Protein AF-A0A7S2KY54-F1 (afdb_monomer_lite)

Secondary structure (DSSP, 8-state):
------PSSEEEESTT-EETTTTEEGGG---SHHHHHHHHHH-TT--EEEEETTTTEEEEEEE-STHHHH-TT-GGGS--PPTTEEEEEPPPSS----PPP-

Foldseek 3Di:
DDDDKLAAAKDFDQQVQADPVVRGRLQQQAQDPVSLQVVLQVGPQFFKWKAQNVSNGITGIHHPDPPCVVPVQDPNNDIDDDPRMDMDGDDDPDDDDDDDDD

Structure (mmCIF, N/CA/C/O backbone):
data_AF-A0A7S2KY54-F1
#
_entry.id   AF-A0A7S2KY54-F1
#
loop_
_atom_site.group_PDB
_atom_site.id
_atom_site.type_symbol
_atom_site.label_atom_id
_atom_site.label_alt_id
_atom_site.label_comp_id
_atom_site.label_asym_id
_atom_site.label_entity_id
_atom_site.label_seq_id
_atom_site.pdbx_PDB_ins_code
_atom_site.Cartn_x
_atom_site.Cartn_y
_atom_site.Cartn_z
_atom_site.occupancy
_atom_site.B_iso_or_equiv
_atom_site.auth_seq_id
_atom_site.auth_comp_id
_atom_site.auth_asym_id
_atom_site.auth_atom_id
_atom_site.pdbx_PDB_model_num
ATOM 1 N N . GLU A 1 1 ? -3.429 10.856 -21.096 1.00 34.22 1 GLU A N 1
ATOM 2 C CA . GLU A 1 1 ? -2.229 10.681 -20.255 1.00 34.22 1 GLU A CA 1
ATOM 3 C C . GLU A 1 1 ? -2.678 10.506 -18.807 1.00 34.22 1 GLU A C 1
ATOM 5 O O . GLU A 1 1 ? -3.209 11.442 -18.227 1.00 34.22 1 GLU A O 1
ATOM 10 N N . ASN A 1 2 ? -2.593 9.282 -18.272 1.00 33.91 2 ASN A N 1
ATOM 11 C CA . ASN A 1 2 ? -3.025 8.934 -16.910 1.00 33.91 2 ASN A CA 1
ATOM 12 C C . ASN A 1 2 ? -1.836 9.113 -15.958 1.00 33.91 2 ASN A C 1
ATOM 14 O O . ASN A 1 2 ? -1.086 8.177 -15.694 1.00 33.91 2 ASN A O 1
ATOM 18 N N . GLY A 1 3 ? -1.616 10.340 -15.495 1.00 48.56 3 GLY A N 1
ATOM 19 C CA . GLY A 1 3 ? -0.654 10.596 -14.431 1.00 48.56 3 GLY A CA 1
ATOM 20 C C . GLY A 1 3 ? -1.231 10.153 -13.091 1.00 48.56 3 GLY A C 1
ATOM 21 O O . GLY A 1 3 ? -2.291 10.643 -12.718 1.00 48.56 3 GLY A O 1
ATOM 22 N N . THR A 1 4 ? -0.561 9.234 -12.390 1.00 47.72 4 THR A N 1
ATOM 23 C CA . THR A 1 4 ? -0.356 9.225 -10.921 1.00 47.72 4 THR A CA 1
ATOM 24 C C . THR A 1 4 ? 0.310 7.909 -10.483 1.00 47.72 4 THR A C 1
ATOM 26 O O . THR A 1 4 ? -0.226 6.833 -10.719 1.00 47.72 4 THR A O 1
ATOM 29 N N . SER A 1 5 ? 1.472 8.031 -9.822 1.00 49.09 5 SER A N 1
ATOM 30 C CA . SER A 1 5 ? 2.358 6.979 -9.272 1.00 49.09 5 SER A CA 1
ATOM 31 C C . SER A 1 5 ? 3.392 6.368 -10.238 1.00 49.09 5 SER A C 1
ATOM 33 O O . SER A 1 5 ? 3.120 5.431 -10.980 1.00 49.09 5 SER A O 1
ATOM 35 N N . THR A 1 6 ? 4.640 6.847 -10.150 1.00 57.81 6 THR A N 1
ATOM 36 C CA . THR A 1 6 ? 5.839 6.311 -10.832 1.00 57.81 6 THR A CA 1
ATOM 37 C C . THR A 1 6 ? 6.367 5.048 -10.132 1.00 57.81 6 THR A C 1
ATOM 39 O O . THR A 1 6 ? 7.513 4.993 -9.696 1.00 57.81 6 THR A O 1
ATOM 42 N N . CYS A 1 7 ? 5.505 4.061 -9.904 1.00 61.88 7 CYS A N 1
ATOM 43 C CA . CYS A 1 7 ? 5.908 2.764 -9.358 1.00 61.88 7 CYS A CA 1
ATOM 44 C C . CYS A 1 7 ? 6.325 1.815 -10.489 1.00 61.88 7 CYS A C 1
ATOM 46 O O . CYS A 1 7 ? 5.865 1.962 -11.622 1.00 61.88 7 CYS A O 1
ATOM 48 N N . ALA A 1 8 ? 7.115 0.786 -10.168 1.00 69.56 8 ALA A N 1
ATOM 49 C CA . ALA A 1 8 ? 7.145 -0.423 -10.992 1.00 69.56 8 ALA A CA 1
ATOM 50 C C . ALA A 1 8 ? 5.721 -1.017 -11.104 1.00 69.56 8 ALA A C 1
ATOM 52 O O . ALA A 1 8 ? 4.916 -0.789 -10.195 1.00 69.56 8 ALA A O 1
ATOM 53 N N . PRO A 1 9 ? 5.390 -1.763 -12.175 1.00 77.88 9 PRO A N 1
ATOM 54 C CA . PRO A 1 9 ? 4.081 -2.396 -12.324 1.00 77.88 9 PRO A CA 1
ATOM 55 C C . PRO A 1 9 ? 3.672 -3.181 -11.071 1.00 77.88 9 PRO A C 1
ATOM 57 O O . PRO A 1 9 ? 4.456 -3.962 -10.522 1.00 77.88 9 PRO A O 1
ATOM 60 N N . PHE A 1 10 ? 2.451 -2.936 -10.597 1.00 81.50 10 PHE A N 1
ATOM 61 C CA . PHE A 1 10 ? 1.933 -3.518 -9.365 1.00 81.50 10 PHE A CA 1
ATOM 62 C C . PHE A 1 10 ? 0.453 -3.875 -9.482 1.00 81.50 10 PHE A C 1
ATOM 64 O O . PHE A 1 10 ? -0.291 -3.307 -10.282 1.00 81.50 10 PHE A O 1
ATOM 71 N N . GLU A 1 11 ? 0.017 -4.773 -8.609 1.00 86.19 11 GLU A N 1
ATOM 72 C CA . GLU A 1 11 ? -1.380 -5.131 -8.404 1.00 86.19 11 GLU A CA 1
ATOM 73 C C . GLU A 1 11 ? -1.814 -4.820 -6.974 1.00 86.19 11 GLU A C 1
ATOM 75 O O . GLU A 1 11 ? -1.025 -4.925 -6.033 1.00 86.19 11 GLU A O 1
ATOM 80 N N . LEU A 1 12 ? -3.090 -4.464 -6.806 1.00 86.62 12 LEU A N 1
ATOM 81 C CA . LEU A 1 12 ? -3.691 -4.284 -5.488 1.00 86.62 12 LEU A CA 1
ATOM 82 C C . LEU A 1 12 ? -3.967 -5.645 -4.846 1.00 86.62 12 LEU A C 1
ATOM 84 O O . LEU A 1 12 ? -4.683 -6.474 -5.413 1.00 86.62 12 LEU A O 1
ATOM 88 N N . VAL A 1 13 ? -3.478 -5.830 -3.626 1.00 87.56 13 VAL A N 1
ATOM 89 C CA . VAL A 1 13 ? -3.789 -6.993 -2.790 1.00 87.56 13 VAL A CA 1
ATOM 90 C C . VAL A 1 13 ? -4.749 -6.594 -1.673 1.00 87.56 13 VAL A C 1
ATOM 92 O O . VAL A 1 13 ? -4.867 -5.424 -1.319 1.00 87.56 13 VAL A O 1
ATOM 95 N N . GLY A 1 14 ? -5.501 -7.556 -1.137 1.00 83.19 14 GLY A N 1
ATOM 96 C CA . GLY A 1 14 ? -6.450 -7.274 -0.055 1.00 83.19 14 GLY A CA 1
ATOM 97 C C . GLY A 1 14 ? -7.691 -6.472 -0.474 1.00 83.19 14 GLY A C 1
ATOM 98 O O . GLY A 1 14 ? -8.473 -6.093 0.387 1.00 83.19 14 GLY A O 1
ATOM 99 N N . ARG A 1 15 ? -7.943 -6.272 -1.779 1.00 80.12 15 ARG A N 1
ATOM 100 C CA . ARG A 1 15 ? -9.176 -5.628 -2.299 1.00 80.12 15 ARG A CA 1
ATOM 101 C C . ARG A 1 15 ? -10.475 -6.288 -1.826 1.00 80.12 15 ARG A C 1
ATOM 103 O O . ARG A 1 15 ? -11.518 -5.648 -1.809 1.00 80.12 15 ARG A O 1
ATOM 110 N N . ALA A 1 16 ? -10.409 -7.575 -1.489 1.00 79.62 16 ALA A N 1
ATOM 111 C CA . ALA A 1 16 ? -11.534 -8.357 -0.990 1.00 79.62 16 ALA A CA 1
ATOM 112 C C . ALA A 1 16 ? -11.714 -8.248 0.534 1.00 79.62 16 ALA A C 1
ATOM 114 O O . ALA A 1 16 ? -12.688 -8.775 1.063 1.00 79.62 16 ALA A O 1
ATOM 115 N N . LEU A 1 17 ? -10.794 -7.582 1.246 1.00 81.00 17 LEU A N 1
ATOM 116 C CA . LEU A 1 17 ? -10.919 -7.351 2.679 1.00 81.00 17 LEU A CA 1
ATOM 117 C C . LEU A 1 17 ? -11.984 -6.286 2.929 1.00 81.00 17 LEU A C 1
ATOM 119 O O . LEU A 1 17 ? -11.737 -5.080 2.855 1.00 81.00 17 LEU A O 1
ATOM 123 N N . TRP A 1 18 ? -13.183 -6.773 3.214 1.00 79.69 18 TRP A N 1
ATOM 124 C CA . TRP A 1 18 ? -14.342 -5.986 3.589 1.00 79.69 18 TRP A CA 1
ATOM 125 C C . TRP A 1 18 ? -14.605 -6.149 5.079 1.00 79.69 18 TRP A C 1
ATOM 127 O O . TRP A 1 18 ? -14.579 -7.270 5.589 1.00 79.69 18 TRP A O 1
ATOM 137 N N . ASP A 1 19 ? -14.860 -5.045 5.769 1.00 77.00 19 ASP A N 1
ATOM 138 C CA . ASP A 1 19 ? -15.302 -5.080 7.152 1.00 77.00 19 ASP A CA 1
ATOM 139 C C . ASP A 1 19 ? -16.836 -4.938 7.204 1.00 77.00 19 ASP A C 1
ATOM 141 O O . ASP A 1 19 ? -17.373 -3.863 6.916 1.00 77.00 19 ASP A O 1
ATOM 145 N N . PRO A 1 20 ? -17.577 -6.014 7.532 1.00 77.19 20 PRO A N 1
ATOM 146 C CA . PRO A 1 20 ? -19.036 -5.977 7.554 1.00 77.19 20 PRO A CA 1
ATOM 147 C C . PRO A 1 20 ? -19.592 -5.111 8.692 1.00 77.19 20 PRO A C 1
ATOM 149 O O . PRO A 1 20 ? -20.737 -4.679 8.598 1.00 77.19 20 PRO A O 1
ATOM 152 N N . ALA A 1 21 ? -18.804 -4.842 9.739 1.00 77.69 21 ALA A N 1
ATOM 153 C CA . ALA A 1 21 ? -19.222 -4.020 10.872 1.00 77.69 21 ALA A CA 1
ATOM 154 C C . ALA A 1 21 ? -19.268 -2.523 10.521 1.00 77.69 21 ALA A C 1
ATOM 156 O O . ALA A 1 21 ? -20.208 -1.828 10.898 1.00 77.69 21 ALA A O 1
ATOM 157 N N . SER A 1 22 ? -18.280 -2.033 9.773 1.00 73.06 22 SER A N 1
ATOM 158 C CA . SER A 1 22 ? -18.207 -0.645 9.299 1.00 73.06 22 SER A CA 1
ATOM 159 C C . SER A 1 22 ? -18.823 -0.434 7.915 1.00 73.06 22 SER A C 1
ATOM 161 O O . SER A 1 22 ? -19.044 0.709 7.517 1.00 73.06 22 SER A O 1
ATOM 163 N N . GLY A 1 23 ? -19.097 -1.509 7.167 1.00 79.50 23 GLY A N 1
ATOM 164 C CA . GLY A 1 23 ? -19.625 -1.424 5.806 1.00 79.50 23 GLY A CA 1
ATOM 165 C C . GLY A 1 23 ? -18.646 -0.759 4.836 1.00 79.50 23 GLY A C 1
ATOM 166 O O . GLY A 1 23 ? -19.071 -0.060 3.914 1.00 79.50 23 GLY A O 1
ATOM 167 N N . ARG A 1 24 ? -17.337 -0.930 5.059 1.00 78.44 24 ARG A N 1
ATOM 168 C CA . ARG A 1 24 ? -16.265 -0.339 4.248 1.00 78.44 24 ARG A CA 1
ATOM 169 C C . ARG A 1 24 ? -15.191 -1.376 3.936 1.00 78.44 24 ARG A C 1
ATOM 171 O O . ARG A 1 24 ? -15.020 -2.366 4.649 1.00 78.44 24 ARG A O 1
ATOM 178 N N . SER A 1 25 ? -14.430 -1.143 2.867 1.00 82.88 25 SER A N 1
ATOM 179 C CA . SER A 1 25 ? -13.215 -1.921 2.630 1.00 82.8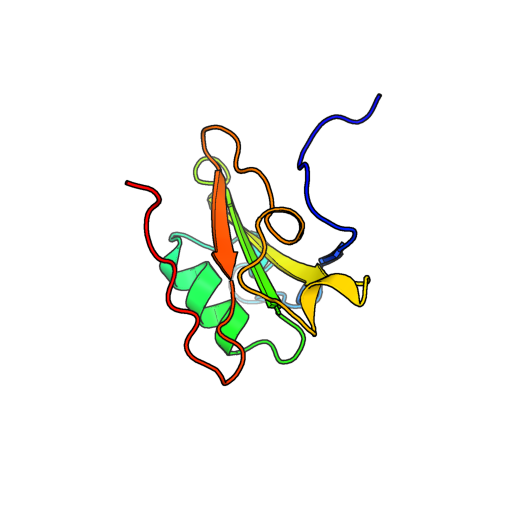8 25 SER A CA 1
ATOM 180 C C . SER A 1 25 ? -12.169 -1.549 3.676 1.00 82.88 25 SER A C 1
ATOM 182 O O . SER A 1 25 ? -12.049 -0.382 4.049 1.00 82.88 25 SER A O 1
ATOM 184 N N . GLN A 1 26 ? -11.366 -2.516 4.117 1.00 81.38 26 GLN A N 1
ATOM 185 C CA . GLN A 1 26 ? -10.276 -2.240 5.059 1.00 81.38 26 GLN A CA 1
ATOM 186 C C . GLN A 1 26 ? -9.237 -1.283 4.450 1.00 81.38 26 GLN A C 1
ATOM 188 O O . GLN A 1 26 ? -8.601 -0.516 5.162 1.00 81.38 26 GLN A O 1
ATOM 193 N N . MET A 1 27 ? -9.120 -1.267 3.118 1.00 81.88 27 MET A N 1
ATOM 194 C CA . MET A 1 27 ? -8.329 -0.282 2.372 1.00 81.88 27 MET A CA 1
ATOM 195 C C . MET A 1 27 ? -8.846 1.149 2.554 1.00 81.88 27 MET A C 1
ATOM 197 O O . MET A 1 27 ? -8.065 2.088 2.525 1.00 81.88 27 MET A O 1
ATOM 201 N N . ALA A 1 28 ? -10.150 1.341 2.733 1.00 80.12 28 ALA A N 1
ATOM 202 C CA . ALA A 1 28 ? -10.754 2.657 2.905 1.00 80.12 28 ALA A CA 1
ATOM 203 C C . ALA A 1 28 ? -10.907 3.062 4.378 1.00 80.12 28 ALA A C 1
ATOM 205 O O . ALA A 1 28 ? -11.507 4.098 4.634 1.00 80.12 28 ALA A O 1
ATOM 206 N N . ALA A 1 29 ? -10.451 2.245 5.330 1.00 75.69 29 ALA A N 1
ATOM 207 C CA . ALA A 1 29 ? -10.685 2.427 6.763 1.00 75.69 29 ALA A CA 1
ATOM 208 C C . ALA A 1 29 ? -9.376 2.550 7.558 1.00 75.69 29 ALA A C 1
ATOM 210 O O . ALA A 1 29 ? -9.304 2.110 8.700 1.00 75.69 29 ALA A O 1
ATOM 211 N N . ALA A 1 30 ? -8.326 3.088 6.941 1.00 76.00 30 ALA A N 1
ATOM 212 C CA . ALA A 1 30 ? -7.038 3.215 7.598 1.00 76.00 30 ALA A CA 1
ATOM 213 C C . ALA A 1 30 ? -6.834 4.626 8.126 1.00 76.00 30 ALA A C 1
ATOM 215 O O . ALA A 1 30 ? -6.710 5.577 7.354 1.00 76.00 30 ALA A O 1
ATOM 216 N N . ASP A 1 31 ? -6.763 4.752 9.444 1.00 76.12 31 ASP A N 1
ATOM 217 C CA . ASP A 1 31 ? -6.615 6.048 10.093 1.00 76.12 31 ASP A CA 1
ATOM 218 C C . ASP A 1 31 ? -5.157 6.515 10.103 1.00 76.12 31 ASP A C 1
ATOM 220 O O . ASP A 1 31 ? -4.887 7.721 10.083 1.00 76.12 31 ASP A O 1
ATOM 224 N N . THR A 1 32 ? -4.213 5.569 10.083 1.00 84.75 32 THR A N 1
ATOM 225 C CA . THR A 1 32 ? -2.780 5.843 10.209 1.00 84.75 32 THR A CA 1
ATOM 226 C C . THR A 1 32 ? -1.913 5.079 9.204 1.00 84.75 32 THR A C 1
ATOM 228 O O . THR A 1 32 ? -2.322 4.107 8.564 1.00 84.75 32 THR A O 1
ATOM 231 N N . GLN A 1 33 ? -0.663 5.528 9.065 1.00 86.00 33 GLN A N 1
ATOM 232 C CA . GLN A 1 33 ? 0.344 4.843 8.248 1.00 86.00 33 GLN A CA 1
ATOM 233 C C . GLN A 1 33 ? 0.733 3.500 8.878 1.00 86.00 33 GLN A C 1
ATOM 235 O O . GLN A 1 33 ? 1.020 2.528 8.177 1.00 86.00 33 GLN A O 1
ATOM 240 N N . GLU A 1 34 ? 0.716 3.448 10.207 1.00 85.50 34 GLU A N 1
ATOM 241 C CA . GLU A 1 34 ? 0.955 2.267 11.020 1.00 85.50 34 GLU A CA 1
ATOM 242 C C . GLU A 1 34 ? -0.087 1.178 10.728 1.00 85.50 34 GLU A C 1
ATOM 244 O O . GLU A 1 34 ? 0.297 0.022 10.541 1.00 85.50 34 GLU A O 1
ATOM 249 N N . ASP A 1 35 ? -1.361 1.545 10.550 1.00 86.06 35 ASP A N 1
ATOM 250 C CA . ASP A 1 35 ? -2.422 0.601 10.169 1.00 86.06 35 ASP A CA 1
ATOM 251 C C . ASP A 1 35 ? -2.156 -0.024 8.792 1.00 86.06 35 ASP A C 1
ATOM 253 O O . ASP A 1 35 ? -2.256 -1.245 8.623 1.00 86.06 35 ASP A O 1
ATOM 257 N N . CYS A 1 36 ? -1.739 0.787 7.805 1.00 87.12 36 CYS A N 1
ATOM 258 C CA . CYS A 1 36 ? -1.336 0.267 6.493 1.00 87.12 36 CYS A CA 1
ATOM 259 C C . CYS A 1 36 ? -0.185 -0.726 6.612 1.00 87.12 36 CYS A C 1
ATOM 261 O O . CYS A 1 36 ? -0.196 -1.768 5.948 1.00 87.12 36 CYS A O 1
ATOM 263 N N . CYS A 1 37 ? 0.806 -0.388 7.438 1.00 85.81 37 CYS A N 1
ATOM 264 C CA . CYS A 1 37 ? 1.997 -1.191 7.648 1.00 85.81 37 CYS A CA 1
ATOM 265 C C . CYS A 1 37 ? 1.655 -2.537 8.290 1.00 85.81 37 CYS A C 1
ATOM 267 O O . CYS A 1 37 ? 2.031 -3.586 7.760 1.00 85.81 37 CYS A O 1
ATOM 269 N N . GLN A 1 38 ? 0.885 -2.519 9.379 1.00 86.94 38 GLN A N 1
ATOM 270 C CA . GLN A 1 38 ? 0.484 -3.722 10.097 1.00 86.94 38 GLN A CA 1
ATOM 271 C C . GLN A 1 38 ? -0.362 -4.642 9.212 1.00 86.94 38 GLN A C 1
ATOM 273 O O . GLN A 1 38 ? -0.076 -5.835 9.108 1.00 86.94 38 GLN A O 1
ATOM 278 N N . LYS A 1 39 ? -1.337 -4.096 8.477 1.00 87.62 39 LYS A N 1
ATOM 279 C CA . LYS A 1 39 ? -2.151 -4.899 7.556 1.00 87.62 39 LYS A CA 1
ATOM 280 C C . LYS A 1 39 ? -1.353 -5.467 6.389 1.00 87.62 39 LYS A C 1
ATOM 282 O O . LYS A 1 39 ? -1.560 -6.617 6.009 1.00 87.62 39 LYS A O 1
ATOM 287 N N . CYS A 1 40 ? -0.383 -4.724 5.860 1.00 87.44 40 CYS A N 1
ATOM 288 C CA . CYS A 1 40 ? 0.538 -5.272 4.866 1.00 87.44 40 CYS A CA 1
ATOM 289 C C . CYS A 1 40 ? 1.398 -6.410 5.442 1.00 87.44 40 CYS A C 1
ATOM 291 O O . CYS A 1 40 ? 1.720 -7.374 4.745 1.00 87.44 40 CYS A O 1
ATOM 293 N N . HIS A 1 41 ? 1.767 -6.336 6.723 1.00 85.44 41 HIS A N 1
ATOM 294 C CA . HIS A 1 41 ? 2.493 -7.416 7.381 1.00 85.44 41 HIS A CA 1
ATOM 295 C C . HIS A 1 41 ? 1.656 -8.704 7.457 1.00 85.44 41 HIS A C 1
ATOM 297 O O . HIS A 1 41 ? 2.168 -9.776 7.127 1.00 85.44 41 HIS A O 1
ATOM 303 N N . GLU A 1 42 ? 0.369 -8.583 7.790 1.00 87.06 42 GLU A N 1
ATOM 304 C CA . GLU A 1 42 ? -0.596 -9.693 7.859 1.00 87.06 42 GLU A CA 1
ATOM 305 C C . GLU A 1 42 ? -0.914 -10.298 6.477 1.00 87.06 42 GLU A C 1
ATOM 307 O O . GLU A 1 42 ? -1.090 -11.509 6.346 1.00 87.06 42 GLU A O 1
ATOM 312 N N . LEU A 1 43 ? -0.956 -9.477 5.425 1.00 86.56 43 LEU A N 1
ATOM 313 C CA . LEU A 1 43 ? -1.219 -9.926 4.058 1.00 86.56 43 LEU A CA 1
ATOM 314 C C . LEU A 1 43 ? -0.013 -10.663 3.462 1.00 86.56 43 LEU A C 1
ATOM 316 O O . LEU A 1 43 ? 1.046 -10.068 3.252 1.00 86.56 43 LEU A O 1
ATOM 320 N N . GLN A 1 44 ? -0.188 -11.944 3.128 1.00 83.88 44 GLN A N 1
ATOM 321 C CA . GLN A 1 44 ? 0.880 -12.789 2.579 1.00 83.88 44 GLN A CA 1
ATOM 322 C C . GLN A 1 44 ? 1.491 -12.202 1.299 1.00 83.88 44 GLN A C 1
ATOM 324 O O . GLN A 1 44 ? 2.711 -12.091 1.201 1.00 83.88 44 GLN A O 1
ATOM 329 N N . ASP A 1 45 ? 0.645 -11.742 0.379 1.00 84.25 45 ASP A N 1
ATOM 330 C CA . ASP A 1 45 ? 1.074 -11.226 -0.925 1.00 84.25 45 ASP A CA 1
ATOM 331 C C . ASP A 1 45 ? 1.451 -9.741 -0.906 1.00 84.25 45 ASP A C 1
ATOM 333 O O . ASP A 1 45 ? 1.853 -9.195 -1.931 1.00 84.25 45 ASP A O 1
ATOM 337 N N . CYS A 1 46 ? 1.318 -9.050 0.230 1.00 86.38 46 CYS A N 1
ATOM 338 C CA . CYS A 1 46 ? 1.674 -7.638 0.293 1.00 86.38 46 CYS A CA 1
ATOM 339 C C . CYS A 1 46 ? 3.190 -7.473 0.323 1.00 86.38 46 CYS A C 1
ATOM 341 O O . CYS A 1 46 ? 3.866 -8.004 1.200 1.00 86.38 46 CYS A O 1
ATOM 343 N N . GLN A 1 47 ? 3.722 -6.701 -0.618 1.00 83.75 47 GLN A N 1
ATOM 344 C CA . GLN A 1 47 ? 5.138 -6.340 -0.673 1.00 83.75 47 GLN A CA 1
ATOM 345 C C . GLN A 1 47 ? 5.357 -4.879 -0.286 1.00 83.75 47 GLN A C 1
ATOM 347 O O . GLN A 1 47 ? 6.425 -4.515 0.206 1.00 83.75 47 GLN A O 1
ATOM 352 N N . ALA A 1 48 ? 4.347 -4.035 -0.478 1.00 83.75 48 ALA A N 1
ATOM 353 C CA . ALA A 1 48 ? 4.404 -2.636 -0.104 1.00 83.75 48 ALA A CA 1
ATOM 354 C C . ALA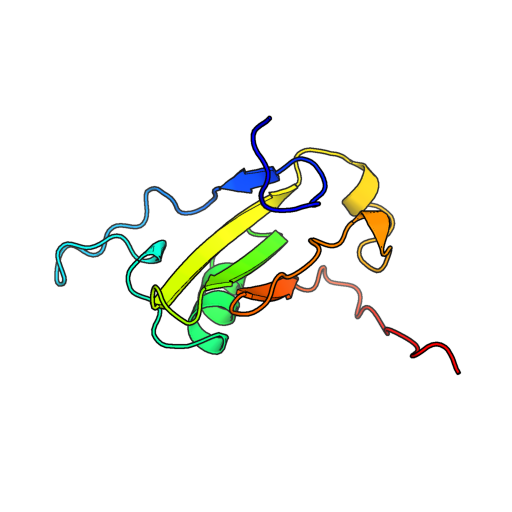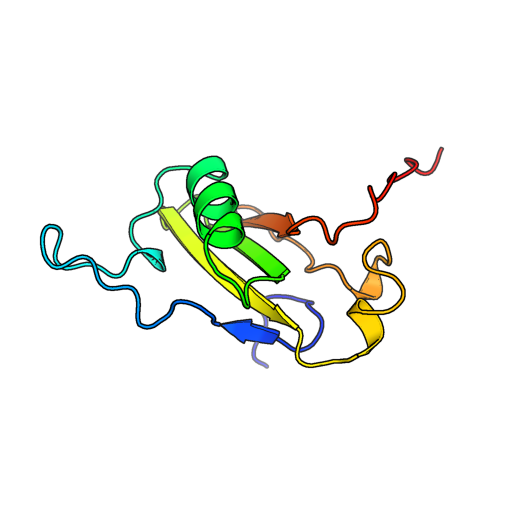 A 1 48 ? 3.011 -2.034 0.102 1.00 83.75 48 ALA A C 1
ATOM 356 O O . ALA A 1 48 ? 1.992 -2.645 -0.218 1.00 83.75 48 ALA A O 1
ATOM 357 N N . TRP A 1 49 ? 2.966 -0.820 0.638 1.00 87.19 49 TRP A N 1
ATOM 358 C CA . TRP A 1 49 ? 1.731 -0.106 0.918 1.00 87.19 49 TRP A CA 1
ATOM 359 C C . TRP A 1 49 ? 1.858 1.392 0.634 1.00 87.19 49 TRP A C 1
ATOM 361 O O . TRP A 1 49 ? 2.923 1.991 0.777 1.00 87.19 49 TRP A O 1
ATOM 371 N N . ILE A 1 50 ? 0.739 1.996 0.238 1.00 85.75 50 ILE A N 1
ATOM 372 C CA . ILE A 1 50 ? 0.579 3.434 0.021 1.00 85.75 50 ILE A CA 1
ATOM 373 C C . ILE A 1 50 ? -0.489 3.926 0.993 1.00 85.75 50 ILE A C 1
ATOM 375 O O . ILE A 1 50 ? -1.608 3.426 0.952 1.00 85.75 50 ILE A O 1
ATOM 379 N N . PHE A 1 51 ? -0.170 4.915 1.818 1.00 86.88 51 PHE A N 1
ATOM 380 C CA . PHE A 1 51 ? -1.137 5.629 2.643 1.00 86.88 51 PHE A CA 1
ATOM 381 C C . PHE A 1 51 ? -1.457 6.981 2.016 1.00 86.88 51 PHE A C 1
ATOM 383 O O . PHE A 1 51 ? -0.553 7.772 1.747 1.00 86.88 51 PHE A O 1
ATOM 390 N N . GLU A 1 52 ? -2.734 7.264 1.798 1.00 87.12 52 GLU A N 1
ATOM 391 C CA . GLU A 1 52 ? -3.213 8.578 1.391 1.00 87.12 52 GLU A CA 1
ATOM 392 C C . GLU A 1 52 ? -3.759 9.323 2.609 1.00 87.12 52 GLU A C 1
ATOM 394 O O . GLU A 1 52 ? -4.802 8.972 3.160 1.00 87.12 52 GLU A O 1
ATOM 399 N N . LYS A 1 53 ? -3.071 10.396 3.008 1.00 82.81 53 LYS A N 1
ATOM 400 C CA . LYS A 1 53 ? -3.394 11.132 4.236 1.00 82.81 53 LYS A CA 1
ATOM 401 C C . LYS A 1 53 ? -4.762 11.812 4.185 1.00 82.81 53 LYS A C 1
ATOM 403 O O . LYS A 1 53 ? -5.443 11.884 5.199 1.00 82.81 53 LYS A O 1
ATOM 408 N N . PHE A 1 54 ? -5.146 12.337 3.023 1.00 81.81 54 PHE A N 1
ATOM 409 C CA . PHE A 1 54 ? -6.401 13.078 2.868 1.00 81.81 54 PHE A CA 1
ATOM 410 C C . PHE A 1 54 ? -7.620 12.161 2.754 1.00 81.81 54 PHE A C 1
ATOM 412 O O . PHE A 1 54 ? -8.687 12.515 3.242 1.00 81.81 54 PHE A O 1
ATOM 419 N N . GLY A 1 55 ? -7.459 10.994 2.127 1.00 80.50 55 GLY A N 1
ATOM 420 C CA . GLY A 1 55 ? -8.523 10.002 1.982 1.00 80.50 55 GLY A CA 1
ATOM 421 C C . GLY A 1 55 ? -8.604 9.004 3.134 1.00 80.50 55 GLY A C 1
ATOM 422 O O . GLY A 1 55 ? -9.535 8.204 3.144 1.00 80.50 55 GLY A O 1
ATOM 423 N N . GLN A 1 56 ? -7.638 9.029 4.067 1.00 85.25 56 GLN A N 1
ATOM 424 C CA . GLN A 1 56 ? -7.483 8.034 5.138 1.00 85.25 56 GLN A CA 1
ATOM 425 C C . GLN A 1 56 ? -7.624 6.610 4.582 1.00 85.25 56 GLN A C 1
ATOM 427 O O . GLN A 1 56 ? -8.465 5.807 4.991 1.00 85.25 56 GLN A O 1
ATOM 432 N N . SER A 1 57 ? -6.842 6.346 3.534 1.00 87.00 57 SER A N 1
ATOM 433 C CA . SER A 1 57 ? -6.929 5.110 2.770 1.00 87.00 57 SER A CA 1
ATOM 434 C C . SER A 1 57 ? -5.557 4.466 2.599 1.00 87.00 57 SER A C 1
ATOM 436 O O . SER A 1 57 ? -4.539 5.139 2.422 1.00 87.00 57 SER A O 1
ATOM 438 N N . CYS A 1 58 ? -5.535 3.137 2.645 1.00 88.25 58 CYS A N 1
ATOM 439 C CA . CYS A 1 58 ? -4.395 2.312 2.291 1.00 88.25 58 CYS A CA 1
ATOM 440 C C . CYS A 1 58 ? -4.597 1.673 0.926 1.00 88.25 58 CYS A C 1
ATOM 442 O O . CYS A 1 58 ? -5.665 1.160 0.593 1.00 88.25 58 CYS A O 1
ATOM 444 N N . ARG A 1 59 ? -3.502 1.552 0.185 1.00 87.81 59 ARG A N 1
ATOM 445 C CA . ARG A 1 59 ? -3.388 0.622 -0.931 1.00 87.81 59 ARG A CA 1
ATOM 446 C C . ARG A 1 59 ? -2.257 -0.348 -0.659 1.00 87.81 59 ARG A C 1
ATOM 448 O O . ARG A 1 59 ? -1.101 0.056 -0.661 1.00 87.81 59 ARG A O 1
ATOM 455 N N . TRP A 1 60 ? -2.591 -1.611 -0.428 1.00 88.75 60 TRP A N 1
ATOM 456 C CA . TRP A 1 60 ? -1.617 -2.696 -0.345 1.00 88.75 60 TRP A CA 1
ATOM 457 C C . TRP A 1 60 ? -1.319 -3.216 -1.738 1.00 88.75 60 TRP A C 1
ATOM 459 O O . TRP A 1 60 ? -2.241 -3.443 -2.524 1.00 88.75 60 TRP A O 1
ATOM 469 N N . ILE A 1 61 ? -0.040 -3.394 -2.044 1.00 85.88 61 ILE A N 1
ATOM 470 C CA . ILE A 1 61 ? 0.405 -3.738 -3.387 1.00 85.88 61 ILE A CA 1
ATOM 471 C C . ILE A 1 61 ? 1.383 -4.908 -3.386 1.00 85.88 61 ILE A C 1
ATOM 473 O O . ILE A 1 61 ? 2.164 -5.097 -2.447 1.00 85.88 61 ILE A O 1
ATOM 477 N N . ARG A 1 62 ? 1.353 -5.657 -4.487 1.00 84.38 62 ARG A N 1
ATOM 478 C CA . ARG A 1 62 ? 2.399 -6.598 -4.894 1.00 84.38 62 ARG A CA 1
ATOM 479 C C . ARG A 1 62 ? 2.979 -6.144 -6.225 1.00 84.38 62 ARG A C 1
ATOM 481 O O . ARG A 1 62 ? 2.218 -5.765 -7.113 1.00 84.38 62 ARG A O 1
ATOM 488 N N . PHE A 1 63 ? 4.294 -6.164 -6.373 1.00 80.44 63 PHE A N 1
ATOM 489 C CA . PHE A 1 63 ? 4.932 -5.898 -7.655 1.00 80.44 63 PHE A CA 1
ATOM 490 C C . PHE A 1 63 ? 4.794 -7.130 -8.548 1.00 80.44 63 PHE A C 1
ATOM 492 O O . PHE A 1 63 ? 4.976 -8.259 -8.095 1.00 80.44 63 PHE A O 1
ATOM 499 N N . THR A 1 64 ? 4.446 -6.913 -9.813 1.00 78.88 64 THR A N 1
ATOM 500 C CA . THR A 1 64 ? 4.309 -7.994 -10.803 1.00 78.88 64 THR A CA 1
ATOM 501 C C . THR A 1 64 ? 5.589 -8.224 -11.602 1.00 78.88 64 THR A C 1
ATOM 503 O O . THR A 1 64 ? 5.649 -9.158 -12.392 1.00 78.88 64 THR A O 1
ATOM 506 N N . ASP A 1 65 ? 6.592 -7.363 -11.430 1.00 74.06 65 ASP A N 1
ATOM 507 C CA . ASP A 1 65 ? 7.877 -7.424 -12.125 1.00 74.06 65 ASP A CA 1
ATOM 508 C C . ASP A 1 65 ? 8.980 -7.957 -11.187 1.00 74.06 65 ASP A C 1
ATOM 510 O O . ASP A 1 65 ? 9.127 -7.505 -10.045 1.00 74.06 65 ASP A O 1
ATOM 514 N N . ASP A 1 66 ? 9.772 -8.910 -11.690 1.00 60.12 66 ASP A N 1
ATOM 515 C CA . ASP A 1 66 ? 10.877 -9.594 -11.002 1.00 60.12 66 ASP A CA 1
ATOM 516 C C . ASP A 1 66 ? 11.994 -8.663 -10.515 1.00 60.12 66 ASP A C 1
ATOM 518 O O . ASP A 1 66 ? 12.781 -9.010 -9.627 1.00 60.12 66 ASP A O 1
ATOM 522 N N . SER A 1 67 ? 12.083 -7.458 -11.077 1.00 55.94 67 SER A N 1
ATOM 523 C CA . SER A 1 67 ? 13.146 -6.502 -10.760 1.00 55.94 67 SER A CA 1
ATOM 524 C C . SER A 1 67 ? 13.208 -6.107 -9.270 1.00 55.94 67 SER A C 1
ATOM 526 O O . SER A 1 67 ? 14.267 -5.688 -8.799 1.00 55.94 67 SER A O 1
ATOM 528 N N . CYS A 1 68 ? 12.135 -6.323 -8.496 1.00 59.19 68 CYS A N 1
ATOM 529 C CA . CYS A 1 68 ? 12.078 -6.043 -7.054 1.00 59.19 68 CYS A CA 1
ATOM 530 C C . CYS A 1 68 ? 12.457 -7.231 -6.147 1.00 59.19 68 CYS A C 1
ATOM 532 O O . CYS A 1 68 ? 12.765 -7.009 -4.976 1.00 59.19 68 CYS A O 1
ATOM 534 N N . LEU A 1 69 ? 12.466 -8.470 -6.658 1.00 56.88 69 LEU A N 1
ATOM 535 C CA . LEU A 1 69 ? 12.804 -9.667 -5.869 1.00 56.88 69 LEU A CA 1
ATOM 536 C C . LEU A 1 69 ? 14.295 -9.713 -5.512 1.00 56.88 69 LEU A C 1
ATOM 538 O O . LEU A 1 69 ? 14.662 -10.084 -4.399 1.00 56.88 69 LEU A O 1
ATOM 542 N N . HIS A 1 70 ? 15.154 -9.300 -6.446 1.00 56.59 70 HIS A N 1
ATOM 543 C CA . HIS A 1 70 ? 16.607 -9.410 -6.302 1.00 56.59 70 HIS A CA 1
ATOM 544 C C . HIS A 1 70 ? 17.255 -8.232 -5.561 1.00 56.59 70 HIS A C 1
ATOM 546 O O . HIS A 1 70 ? 18.305 -8.401 -4.944 1.00 56.59 70 HIS A O 1
ATOM 552 N N . ASN A 1 71 ? 16.667 -7.031 -5.619 1.00 57.19 71 ASN A N 1
ATOM 553 C CA . ASN A 1 71 ? 17.200 -5.854 -4.930 1.00 57.19 71 ASN A CA 1
ATOM 554 C C . ASN A 1 71 ? 16.078 -4.938 -4.413 1.00 57.19 71 ASN A C 1
ATOM 556 O O . ASN A 1 71 ? 15.832 -3.866 -4.978 1.00 57.19 71 ASN A O 1
ATOM 560 N N . PRO A 1 72 ? 15.419 -5.316 -3.306 1.00 56.22 72 PRO A N 1
ATOM 561 C CA . PRO A 1 72 ? 14.298 -4.557 -2.754 1.00 56.22 72 PRO A CA 1
ATOM 562 C C . PRO A 1 72 ? 14.691 -3.151 -2.252 1.00 56.22 72 PRO A C 1
ATOM 564 O O . PRO A 1 72 ? 13.831 -2.307 -2.014 1.00 56.22 72 PRO A O 1
ATOM 567 N N . GLY A 1 73 ? 15.992 -2.852 -2.123 1.00 54.38 73 GLY A N 1
ATOM 568 C CA . GLY A 1 73 ? 16.494 -1.520 -1.774 1.00 54.38 73 GLY A CA 1
ATOM 569 C C . GLY A 1 73 ? 16.594 -0.539 -2.949 1.00 54.38 73 GLY A C 1
ATOM 570 O O . GLY A 1 73 ? 16.771 0.663 -2.712 1.00 54.38 73 GLY A O 1
ATOM 571 N N . HIS A 1 74 ? 16.482 -1.017 -4.192 1.00 60.69 74 HIS A N 1
ATOM 572 C CA . HIS A 1 74 ? 16.766 -0.244 -5.398 1.00 60.69 74 HIS A CA 1
ATOM 573 C C . HIS A 1 74 ? 15.722 0.857 -5.651 1.00 60.69 74 HIS A C 1
ATOM 575 O O . HIS A 1 74 ? 14.520 0.628 -5.577 1.00 60.69 74 HIS A O 1
ATOM 581 N N . LEU A 1 75 ? 16.165 2.073 -5.994 1.00 54.47 75 LEU A N 1
ATOM 582 C CA . LEU A 1 75 ? 15.276 3.235 -6.166 1.00 54.47 75 LEU A CA 1
ATOM 583 C C . LEU A 1 75 ? 14.277 3.080 -7.328 1.00 54.47 75 LEU A C 1
ATOM 585 O O . LEU A 1 75 ? 13.191 3.642 -7.261 1.00 54.47 75 LEU A O 1
ATOM 589 N N . ARG A 1 76 ? 14.605 2.284 -8.360 1.00 56.62 76 ARG A N 1
ATOM 590 C CA . ARG A 1 76 ? 13.667 1.947 -9.460 1.00 56.62 76 ARG A CA 1
ATOM 591 C C . ARG A 1 76 ? 12.530 1.014 -9.024 1.00 56.62 76 ARG A C 1
ATOM 593 O O . ARG A 1 76 ? 11.532 0.918 -9.722 1.00 56.62 76 ARG A O 1
ATOM 600 N N . CYS A 1 77 ? 12.681 0.365 -7.872 1.00 57.66 77 CYS A N 1
ATOM 601 C CA . CYS A 1 77 ? 11.662 -0.469 -7.238 1.00 57.66 77 CYS A CA 1
ATOM 602 C C . CYS A 1 77 ? 10.790 0.341 -6.271 1.00 57.66 77 CYS A C 1
ATOM 604 O O . CYS A 1 77 ? 9.953 -0.225 -5.573 1.00 57.66 77 CYS A O 1
ATOM 606 N N . ARG A 1 78 ? 10.997 1.666 -6.184 1.00 62.41 78 ARG A N 1
ATOM 607 C CA . ARG A 1 78 ? 10.247 2.528 -5.278 1.00 62.41 78 ARG A CA 1
ATOM 608 C C . ARG A 1 78 ? 9.193 3.318 -6.014 1.00 62.41 78 ARG A C 1
ATOM 610 O O . ARG A 1 78 ? 9.451 3.917 -7.050 1.00 62.41 78 ARG A O 1
ATOM 617 N N . CYS A 1 79 ? 8.018 3.372 -5.410 1.00 66.19 79 CYS A N 1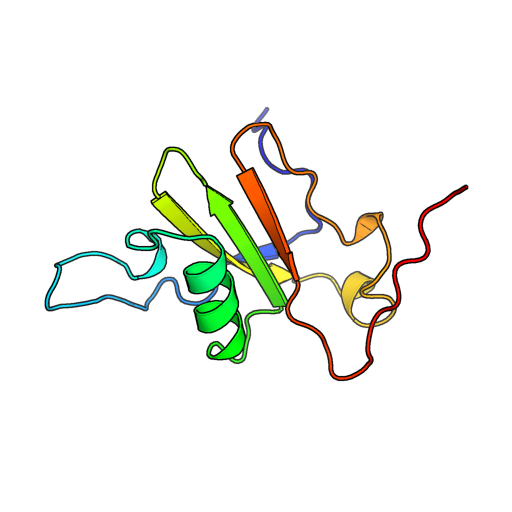
ATOM 618 C CA . CYS A 1 79 ? 7.017 4.347 -5.777 1.00 66.19 79 CYS A CA 1
ATOM 619 C C . CYS A 1 79 ? 7.504 5.748 -5.416 1.00 66.19 79 CYS A C 1
ATOM 621 O O . CYS A 1 79 ? 7.928 6.001 -4.285 1.00 66.19 79 CYS A O 1
ATOM 623 N N . VAL A 1 80 ? 7.413 6.672 -6.368 1.00 64.69 80 VAL A N 1
ATOM 624 C CA . VAL A 1 80 ? 7.578 8.095 -6.075 1.00 64.69 80 VAL A CA 1
ATOM 625 C C . VAL A 1 80 ? 6.321 8.570 -5.349 1.00 64.69 80 VAL A C 1
ATOM 627 O O . VAL A 1 80 ? 5.220 8.526 -5.900 1.00 64.69 80 VAL A O 1
ATOM 630 N N . ALA A 1 81 ? 6.484 8.987 -4.095 1.00 61.59 81 ALA A N 1
ATOM 631 C CA . ALA A 1 81 ? 5.410 9.574 -3.310 1.00 61.59 81 ALA A CA 1
ATOM 632 C C . ALA A 1 81 ? 5.182 11.032 -3.742 1.00 61.59 81 ALA A C 1
ATOM 634 O O . ALA A 1 81 ? 6.121 11.826 -3.799 1.00 61.59 81 ALA A O 1
ATOM 635 N N . HIS A 1 82 ? 3.933 11.382 -4.050 1.00 68.06 82 HIS A N 1
ATOM 636 C CA . HIS A 1 82 ? 3.507 12.771 -4.218 1.00 68.06 82 HIS A CA 1
ATOM 637 C C . HIS A 1 82 ? 3.112 13.371 -2.859 1.00 68.06 82 HIS A C 1
ATOM 639 O O . HIS A 1 82 ? 2.900 12.643 -1.888 1.00 68.06 82 HIS A O 1
ATOM 645 N N . SER A 1 83 ? 2.991 14.700 -2.784 1.00 71.94 83 SER A N 1
ATOM 646 C CA . SER A 1 83 ? 2.517 15.379 -1.569 1.00 71.94 83 SER A CA 1
ATOM 647 C C . SER A 1 83 ? 1.185 14.781 -1.094 1.00 71.94 83 SER A C 1
ATOM 649 O O . SER A 1 83 ? 0.249 14.655 -1.880 1.00 71.94 83 SER A O 1
ATOM 651 N N . GLY A 1 84 ? 1.110 14.391 0.182 1.00 74.75 84 GLY A N 1
ATOM 652 C CA . GLY A 1 84 ? -0.079 13.765 0.777 1.00 74.75 84 GLY A CA 1
ATOM 653 C C . GLY A 1 84 ? -0.134 12.237 0.698 1.00 74.75 84 GLY A C 1
ATOM 654 O O . GLY A 1 84 ? -1.051 11.647 1.270 1.00 74.75 84 GLY A O 1
ATOM 655 N N . MET A 1 85 ? 0.842 11.594 0.050 1.00 80.62 85 MET A N 1
ATOM 656 C CA . MET A 1 85 ? 0.989 10.140 0.045 1.00 80.62 85 MET A CA 1
ATOM 657 C C . MET A 1 85 ? 2.249 9.730 0.802 1.00 80.62 85 MET A C 1
ATOM 659 O O . MET A 1 85 ? 3.320 10.291 0.579 1.00 80.62 85 MET A O 1
ATOM 663 N N . THR A 1 86 ? 2.134 8.713 1.651 1.00 83.00 86 THR A N 1
ATOM 664 C CA . THR A 1 86 ? 3.290 8.032 2.239 1.00 83.00 86 THR A CA 1
ATOM 665 C C . THR A 1 86 ? 3.395 6.625 1.677 1.00 83.00 86 THR A C 1
ATOM 667 O O . THR A 1 86 ? 2.387 5.969 1.432 1.00 83.00 86 THR A O 1
ATOM 670 N N . PHE A 1 87 ? 4.621 6.159 1.468 1.00 82.56 87 PHE A N 1
ATOM 671 C CA . PHE A 1 87 ? 4.900 4.829 0.957 1.00 82.56 87 PHE A CA 1
ATOM 672 C C . PHE A 1 87 ? 5.747 4.036 1.949 1.00 82.56 87 PHE A C 1
ATOM 674 O O . PHE A 1 87 ? 6.713 4.574 2.493 1.00 82.56 87 PHE A O 1
ATOM 681 N N . GLY A 1 88 ? 5.440 2.753 2.120 1.00 79.50 88 GLY A N 1
ATOM 682 C CA . GLY A 1 88 ? 6.256 1.832 2.903 1.00 79.50 88 GLY A CA 1
ATOM 683 C C . GLY A 1 88 ? 6.387 0.465 2.245 1.00 79.50 88 GLY A C 1
ATOM 684 O O . GLY A 1 88 ? 5.543 0.045 1.460 1.00 79.50 88 GLY A O 1
ATOM 685 N N . PHE A 1 89 ? 7.473 -0.233 2.566 1.00 80.12 89 PHE A N 1
ATOM 686 C CA . PHE A 1 89 ? 7.771 -1.568 2.049 1.00 80.12 89 PHE A CA 1
ATOM 687 C C . PHE A 1 89 ? 7.651 -2.582 3.176 1.00 80.12 89 PHE A C 1
ATOM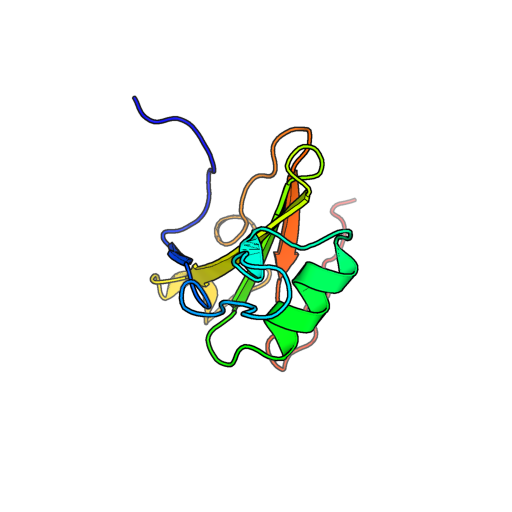 689 O O . PHE A 1 89 ? 8.085 -2.317 4.300 1.00 80.12 89 PHE A O 1
ATOM 696 N N . LYS A 1 90 ? 7.110 -3.760 2.865 1.00 79.06 90 LYS A N 1
ATOM 697 C CA . LYS A 1 90 ? 7.203 -4.907 3.759 1.00 79.06 90 LYS A CA 1
ATOM 698 C C . LYS A 1 90 ? 8.643 -5.419 3.700 1.00 79.06 90 LYS A C 1
ATOM 700 O O . LYS A 1 90 ? 9.123 -5.721 2.606 1.00 79.06 90 LYS A O 1
ATOM 705 N N . PRO A 1 91 ? 9.354 -5.517 4.833 1.00 67.25 91 PRO A N 1
ATOM 706 C CA . PRO A 1 91 ? 10.685 -6.094 4.830 1.00 67.25 91 PRO A CA 1
ATOM 707 C C . PRO A 1 91 ? 10.588 -7.557 4.391 1.00 67.25 91 PRO A C 1
ATOM 709 O O . PRO A 1 91 ? 9.973 -8.386 5.059 1.00 67.25 91 PRO A O 1
ATOM 712 N N . THR A 1 92 ? 11.203 -7.881 3.257 1.00 63.44 92 THR A N 1
ATOM 713 C CA . THR A 1 92 ? 11.644 -9.248 2.977 1.00 63.44 92 THR A CA 1
ATOM 714 C C . THR A 1 92 ? 12.687 -9.622 4.025 1.00 63.44 92 THR A C 1
ATOM 716 O O . THR A 1 92 ? 13.394 -8.745 4.507 1.00 63.44 92 THR A O 1
ATOM 719 N N . SER A 1 93 ? 12.813 -10.896 4.381 1.00 57.94 93 SER A N 1
ATOM 720 C CA . SER A 1 93 ? 13.603 -11.433 5.507 1.00 57.94 93 SER A CA 1
ATOM 721 C C . SER A 1 93 ? 15.077 -10.980 5.619 1.00 57.94 93 SER A C 1
ATOM 723 O O . SER A 1 93 ? 15.742 -11.316 6.594 1.00 57.94 93 SER A O 1
ATOM 725 N N . GLY A 1 94 ? 15.609 -10.232 4.649 1.00 52.53 94 GLY A N 1
ATOM 726 C CA . GLY A 1 94 ? 16.861 -9.490 4.757 1.00 52.53 94 GLY A CA 1
ATOM 727 C C . GLY A 1 94 ? 16.611 -8.032 5.148 1.00 52.53 94 GLY A C 1
ATOM 728 O O . GLY A 1 94 ? 15.999 -7.277 4.398 1.00 52.53 94 GLY A O 1
ATOM 729 N N . ILE A 1 95 ? 17.122 -7.617 6.306 1.00 49.53 95 ILE A N 1
ATOM 730 C CA . ILE A 1 95 ? 17.148 -6.212 6.736 1.00 49.53 95 ILE A CA 1
ATOM 731 C C . ILE A 1 95 ? 17.807 -5.362 5.637 1.00 49.53 95 ILE A C 1
ATOM 733 O O . ILE A 1 95 ? 18.997 -5.512 5.354 1.00 49.53 95 ILE A O 1
ATOM 737 N N . ILE A 1 96 ? 17.044 -4.457 5.020 1.00 50.16 96 ILE A N 1
ATOM 738 C CA . ILE A 1 96 ? 17.550 -3.556 3.979 1.00 50.16 96 ILE A CA 1
ATOM 739 C C . ILE A 1 96 ? 18.073 -2.288 4.655 1.00 50.16 96 ILE A C 1
ATOM 741 O O . ILE A 1 96 ? 17.315 -1.373 4.979 1.00 50.16 96 ILE A O 1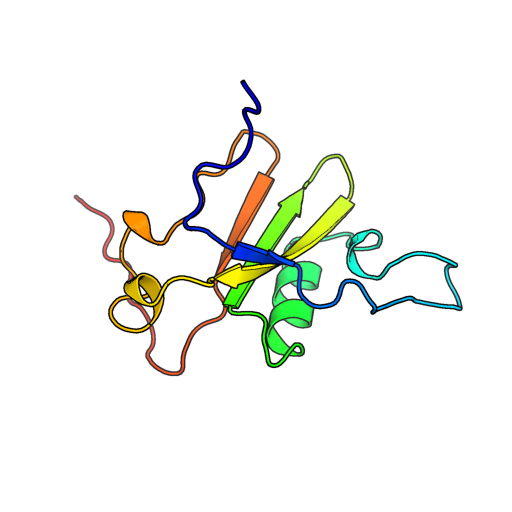
ATOM 745 N N . TRP A 1 97 ? 19.387 -2.212 4.857 1.00 45.34 97 TRP A N 1
ATOM 746 C CA . TRP A 1 97 ? 20.038 -0.989 5.321 1.00 45.34 97 TRP A CA 1
ATOM 747 C C . TRP A 1 97 ? 20.085 0.042 4.191 1.00 45.34 97 TRP A C 1
ATOM 749 O O . TRP A 1 97 ? 20.897 -0.050 3.271 1.00 45.34 97 TRP A O 1
ATOM 759 N N . VAL A 1 98 ? 19.229 1.059 4.260 1.00 43.62 98 VAL A N 1
ATOM 760 C CA . VAL A 1 98 ? 19.321 2.230 3.381 1.00 43.62 98 VAL A CA 1
ATOM 761 C C . VAL A 1 98 ? 20.377 3.196 3.912 1.00 43.62 98 VAL A C 1
ATOM 763 O O . VAL A 1 98 ? 20.131 3.974 4.832 1.00 43.62 98 VAL A O 1
ATOM 766 N N . LYS A 1 99 ? 21.577 3.159 3.326 1.00 36.41 99 LYS A N 1
ATOM 767 C CA . LYS A 1 99 ? 22.590 4.201 3.540 1.00 36.41 99 LYS A CA 1
ATOM 768 C C . LYS A 1 99 ? 22.076 5.500 2.908 1.00 36.41 99 LYS A C 1
ATOM 770 O O . LYS A 1 99 ? 21.778 5.515 1.715 1.00 36.41 99 LYS A O 1
ATOM 775 N N . ARG A 1 100 ? 21.948 6.581 3.689 1.00 31.14 100 ARG A N 1
ATOM 776 C CA . ARG A 1 100 ? 21.697 7.915 3.116 1.00 31.14 100 ARG A CA 1
ATOM 777 C C . ARG A 1 100 ? 22.892 8.280 2.226 1.00 31.14 100 ARG A C 1
ATOM 779 O O . ARG A 1 100 ? 24.018 8.138 2.707 1.00 31.14 100 ARG A O 1
ATOM 786 N N . PRO A 1 101 ? 22.681 8.725 0.975 1.00 45.19 101 PRO A N 1
ATOM 787 C CA . PRO A 1 101 ? 23.756 9.347 0.225 1.00 45.19 101 PRO A CA 1
ATOM 788 C C . PRO A 1 101 ? 24.157 10.631 0.961 1.00 45.19 101 PRO A C 1
ATOM 790 O O . PRO A 1 101 ? 23.295 11.442 1.306 1.00 45.19 101 PRO A O 1
ATOM 793 N N . SER A 1 102 ? 25.445 10.710 1.284 1.00 41.81 102 SER A N 1
ATOM 794 C CA . SER A 1 102 ? 26.149 11.865 1.851 1.00 41.81 102 SER A CA 1
ATOM 795 C C . SER A 1 102 ? 26.292 12.984 0.836 1.00 41.81 102 SER A C 1
ATOM 797 O O . SER A 1 102 ? 26.588 12.629 -0.328 1.00 41.81 102 SER A O 1
#

pLDDT: mean 72.15, std 15.31, range [31.14, 88.75]

Organism: NCBI:txid1333877

InterPro domains:
  IPR003609 PAN/Apple domain [PF00024] (23-67)

Radius of gyration: 14.0 Å; chains: 1; bounding box: 46×28×31 Å

Sequence (102 aa):
ENGTSTCAPFELVGRALWDPASGRSQMAAADTQEDCCQKCHELQDCQAWIFEKFGQSCRWIRFTDDSCLHNPGHLRCRCVAHSGMTFGFKPTSGIIWVKRPS